Protein AF-A0A1G2BPP9-F1 (afdb_monomer)

Organism: NCBI:txid1798551

Mean predicted aligned error: 11.48 Å

pLDDT: mean 74.58, std 17.7, range [38.44, 92.56]

Structure (mmCIF, N/CA/C/O backbone):
data_AF-A0A1G2BPP9-F1
#
_entry.id   AF-A0A1G2BPP9-F1
#
loop_
_atom_site.group_PDB
_atom_site.id
_atom_site.type_symbol
_atom_site.label_atom_id
_atom_site.label_alt_id
_atom_site.label_comp_id
_atom_site.label_asym_id
_atom_site.label_entity_id
_atom_site.label_seq_id
_atom_site.pdbx_PDB_ins_code
_atom_site.Cartn_x
_atom_site.Cartn_y
_atom_site.Cartn_z
_atom_site.occupancy
_atom_site.B_iso_or_equiv
_atom_site.auth_seq_id
_atom_site.auth_comp_id
_atom_site.auth_asym_id
_atom_site.auth_atom_id
_atom_site.pdbx_PDB_model_num
ATOM 1 N N . MET A 1 1 ? -3.911 1.167 22.225 1.00 60.28 1 MET A N 1
ATOM 2 C CA . MET A 1 1 ? -3.295 1.209 20.877 1.00 60.28 1 MET A CA 1
ATOM 3 C C . MET A 1 1 ? -4.342 1.736 19.901 1.00 60.28 1 MET A C 1
ATOM 5 O O . MET A 1 1 ? -5.475 1.282 19.988 1.00 60.28 1 MET A O 1
ATOM 9 N N . PHE A 1 2 ? -4.037 2.733 19.063 1.00 77.00 2 PHE A N 1
ATOM 10 C CA . PHE A 1 2 ? -5.024 3.287 18.121 1.00 77.00 2 PHE A CA 1
ATOM 11 C C . PHE A 1 2 ? -4.968 2.572 16.776 1.00 77.00 2 PHE A C 1
ATOM 13 O O . PHE A 1 2 ? -3.881 2.229 16.314 1.00 77.00 2 PHE A O 1
ATOM 20 N N . ASP A 1 3 ? -6.132 2.392 16.159 1.00 86.19 3 ASP A N 1
ATOM 21 C CA . ASP A 1 3 ? -6.248 1.818 14.824 1.00 86.19 3 ASP A CA 1
ATOM 22 C C . ASP A 1 3 ? -5.835 2.840 13.754 1.00 86.19 3 ASP A C 1
ATOM 24 O O . ASP A 1 3 ? -6.190 4.025 13.817 1.00 86.19 3 ASP A O 1
ATOM 28 N N . ALA A 1 4 ? -5.063 2.363 12.782 1.00 89.38 4 ALA A N 1
ATOM 29 C CA . ALA A 1 4 ? -4.528 3.129 11.670 1.00 89.38 4 ALA A CA 1
ATOM 30 C C . ALA A 1 4 ? -4.819 2.436 10.336 1.00 89.38 4 ALA A C 1
ATOM 32 O O . ALA A 1 4 ? -4.866 1.208 10.254 1.00 89.38 4 ALA A O 1
ATOM 33 N N . TYR A 1 5 ? -4.949 3.238 9.284 1.00 89.00 5 TYR A N 1
ATOM 34 C CA . TYR A 1 5 ? -5.169 2.764 7.922 1.00 89.00 5 TYR A CA 1
ATOM 35 C C . TYR A 1 5 ? -4.129 3.385 6.995 1.00 89.00 5 TYR A C 1
ATOM 37 O O . TYR A 1 5 ? -3.993 4.610 6.962 1.00 89.00 5 TYR A O 1
ATOM 45 N N . LEU A 1 6 ? -3.387 2.549 6.267 1.00 90.88 6 LEU A N 1
ATOM 46 C CA . LEU A 1 6 ? -2.402 2.995 5.282 1.00 90.88 6 LEU A CA 1
ATOM 47 C C . LEU A 1 6 ? -3.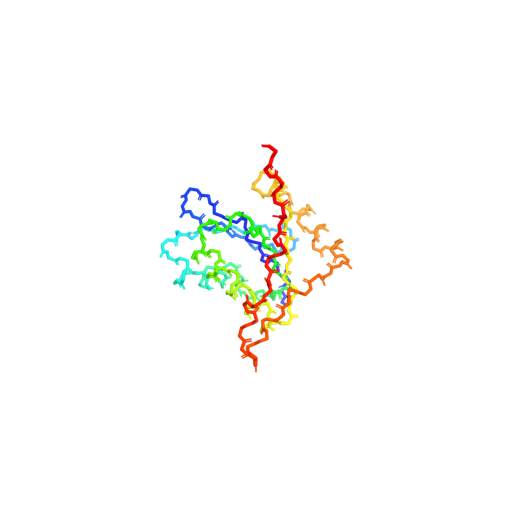100 3.236 3.948 1.00 90.88 6 LEU A C 1
ATOM 49 O O . LEU A 1 6 ? -3.919 2.432 3.515 1.00 90.88 6 LEU A O 1
ATOM 53 N N . ILE A 1 7 ? -2.756 4.334 3.292 1.00 89.81 7 ILE A N 1
ATOM 54 C CA . ILE A 1 7 ? -3.265 4.704 1.978 1.00 89.81 7 ILE A CA 1
ATOM 55 C C . ILE A 1 7 ? -2.068 5.021 1.088 1.00 89.81 7 ILE A C 1
ATOM 57 O O . ILE A 1 7 ? -1.239 5.858 1.435 1.00 89.81 7 ILE A O 1
ATOM 61 N N . VAL A 1 8 ? -1.986 4.369 -0.066 1.00 90.00 8 VAL A N 1
ATOM 62 C CA . VAL A 1 8 ? -1.000 4.651 -1.109 1.00 90.00 8 VAL A CA 1
ATOM 63 C C . VAL A 1 8 ? -1.723 5.326 -2.270 1.00 90.00 8 VAL A C 1
ATOM 65 O O . VAL A 1 8 ? -2.481 4.686 -3.002 1.00 90.00 8 VAL A O 1
ATOM 68 N N . PHE A 1 9 ? -1.503 6.635 -2.407 1.00 84.25 9 PHE A N 1
ATOM 69 C CA . PHE A 1 9 ? -2.147 7.502 -3.403 1.00 84.25 9 PHE A CA 1
ATOM 70 C C . PHE A 1 9 ? -1.515 7.381 -4.799 1.00 84.25 9 PHE A C 1
ATOM 72 O O . PHE A 1 9 ? -2.054 7.891 -5.778 1.00 84.25 9 PHE A O 1
ATOM 79 N N . GLY A 1 10 ? -0.370 6.704 -4.895 1.00 86.00 10 GLY A N 1
ATOM 80 C CA . GLY A 1 10 ? 0.361 6.512 -6.140 1.00 86.00 10 GLY A CA 1
ATOM 81 C C . GLY A 1 10 ? 1.463 7.539 -6.368 1.00 86.00 10 GLY A C 1
ATOM 82 O O . GLY A 1 10 ? 1.865 8.272 -5.465 1.00 86.00 10 GLY A O 1
ATOM 83 N N . MET A 1 11 ? 1.999 7.514 -7.578 1.00 87.81 11 MET A N 1
ATOM 84 C CA . MET A 1 11 ? 3.119 8.312 -8.038 1.00 87.81 11 MET A CA 1
ATOM 85 C C . MET A 1 11 ? 2.638 9.644 -8.601 1.00 87.81 11 MET A C 1
ATOM 87 O O . MET A 1 11 ? 1.695 9.693 -9.395 1.00 87.81 11 MET A O 1
ATOM 91 N N . ASP A 1 12 ? 3.336 10.707 -8.225 1.00 85.75 12 ASP A N 1
ATOM 92 C CA . ASP A 1 12 ? 3.168 12.044 -8.778 1.00 85.75 12 ASP A CA 1
ATOM 93 C C . ASP A 1 12 ? 4.485 12.814 -8.659 1.00 85.75 12 ASP A C 1
ATOM 95 O O . ASP A 1 12 ? 5.173 12.694 -7.643 1.00 85.75 12 ASP A O 1
ATOM 99 N N . GLU A 1 13 ? 4.866 13.537 -9.713 1.00 85.44 13 GLU A N 1
ATOM 100 C CA . GLU A 1 13 ? 6.137 14.284 -9.799 1.00 85.44 13 GLU A CA 1
ATOM 101 C C . GLU A 1 13 ? 7.383 13.464 -9.388 1.00 85.44 13 GLU A C 1
ATOM 103 O O . GLU A 1 13 ? 8.295 13.946 -8.720 1.00 85.44 13 GLU A O 1
ATOM 108 N N . GLY A 1 14 ? 7.422 12.178 -9.759 1.00 86.25 14 GLY A N 1
ATOM 109 C CA . GLY A 1 14 ? 8.541 11.286 -9.427 1.00 86.25 14 GLY A CA 1
ATOM 110 C C . GLY A 1 14 ? 8.600 10.853 -7.957 1.00 86.25 14 GLY A C 1
ATOM 111 O O . GLY A 1 14 ? 9.606 10.282 -7.533 1.00 86.25 14 GLY A O 1
ATOM 112 N N . LYS A 1 15 ? 7.531 11.071 -7.184 1.00 91.62 15 LYS A N 1
ATOM 113 C CA . LYS A 1 15 ? 7.419 10.659 -5.781 1.00 91.62 15 LYS A CA 1
ATOM 114 C C . LYS A 1 15 ? 6.207 9.770 -5.549 1.00 91.62 15 LYS A C 1
ATOM 116 O O . LYS A 1 15 ? 5.139 10.005 -6.101 1.00 91.62 15 LYS A O 1
ATOM 121 N N . LEU A 1 16 ? 6.370 8.751 -4.715 1.00 91.31 16 LEU A N 1
ATOM 122 C CA . LEU A 1 16 ? 5.298 7.905 -4.216 1.00 91.31 16 LEU A CA 1
ATOM 123 C C . LEU A 1 16 ? 4.649 8.579 -3.012 1.00 91.31 16 LEU A C 1
ATOM 125 O O . LEU A 1 16 ? 5.300 8.754 -1.985 1.00 91.31 16 LEU A O 1
ATOM 129 N N . HIS A 1 17 ? 3.367 8.907 -3.118 1.00 91.62 17 HIS A N 1
ATOM 130 C CA . HIS A 1 17 ? 2.605 9.555 -2.055 1.00 91.62 17 HIS A CA 1
ATOM 131 C C . HIS A 1 17 ? 1.888 8.521 -1.194 1.00 91.62 17 HIS A C 1
ATOM 133 O O . HIS A 1 17 ? 1.105 7.698 -1.684 1.00 91.62 17 HIS A O 1
ATOM 139 N N . LEU A 1 18 ? 2.127 8.591 0.110 1.00 91.56 18 LEU A N 1
ATOM 140 C CA . LEU A 1 18 ? 1.524 7.736 1.126 1.00 91.56 18 LEU A CA 1
ATOM 141 C C . LEU A 1 18 ? 0.801 8.601 2.154 1.00 91.56 18 LEU A C 1
ATOM 143 O O . LEU A 1 18 ? 1.105 9.776 2.357 1.00 91.56 18 LEU A O 1
ATOM 147 N N . GLY A 1 19 ? -0.127 7.992 2.875 1.00 91.12 19 GLY A N 1
ATOM 148 C CA . GLY A 1 19 ? -0.644 8.577 4.093 1.00 91.12 19 GLY A CA 1
ATOM 149 C C . GLY A 1 19 ? -1.169 7.544 5.063 1.00 91.12 19 GLY A C 1
ATOM 150 O O . GLY A 1 19 ? -1.551 6.440 4.686 1.00 91.12 19 GLY A O 1
ATOM 151 N N . ILE A 1 20 ? -1.201 7.928 6.331 1.00 90.88 20 ILE A N 1
ATOM 152 C CA . ILE A 1 20 ? -1.839 7.153 7.382 1.00 90.88 20 ILE A CA 1
ATOM 153 C C . ILE A 1 20 ? -2.990 7.947 7.977 1.00 90.88 20 ILE A C 1
ATOM 155 O O . ILE A 1 20 ? -2.836 9.081 8.438 1.00 90.88 20 ILE A O 1
ATOM 159 N N . LEU A 1 21 ? -4.151 7.304 7.981 1.00 87.06 21 LEU A N 1
ATOM 160 C CA . LEU A 1 21 ? -5.369 7.781 8.601 1.00 87.06 21 LEU A CA 1
ATOM 161 C C . LEU A 1 21 ? -5.477 7.198 10.012 1.00 87.06 21 LEU A C 1
ATOM 163 O O . LEU A 1 21 ? -5.559 5.982 10.181 1.00 87.06 21 LEU A O 1
ATOM 167 N N . LYS A 1 22 ? -5.504 8.064 11.026 1.00 87.19 22 LYS A N 1
ATOM 168 C CA . LYS A 1 22 ? -5.727 7.701 12.434 1.00 87.19 22 LYS A CA 1
ATOM 169 C C . LYS A 1 22 ? -6.918 8.477 12.954 1.00 87.19 22 LYS A C 1
ATOM 171 O O . LYS A 1 22 ? -6.842 9.701 13.057 1.00 87.19 22 LYS A O 1
ATOM 176 N N . ARG A 1 23 ? -7.996 7.782 13.329 1.00 79.25 23 ARG A N 1
ATOM 177 C CA . ARG A 1 23 ? -9.250 8.374 13.835 1.00 79.25 23 ARG A CA 1
ATOM 178 C C . ARG A 1 23 ? -9.846 9.418 12.885 1.00 79.25 23 ARG A C 1
ATOM 180 O O . ARG A 1 23 ? -10.736 9.090 12.119 1.00 79.25 23 ARG A O 1
ATOM 187 N N . ARG A 1 24 ? -9.369 10.666 12.948 1.00 78.38 24 ARG A N 1
ATOM 188 C CA . ARG A 1 24 ? -9.780 11.787 12.092 1.00 78.38 24 ARG A CA 1
ATOM 189 C C . ARG A 1 24 ? -8.616 12.634 11.559 1.00 78.38 24 ARG A C 1
ATOM 191 O O . ARG A 1 24 ? -8.827 13.742 11.086 1.00 78.38 24 ARG A O 1
ATOM 198 N N . SER A 1 25 ? -7.390 12.133 11.656 1.00 83.44 25 SER A N 1
ATOM 199 C CA . SER A 1 25 ? -6.188 12.811 11.176 1.00 83.44 25 SER A CA 1
ATOM 200 C C . SER A 1 25 ? -5.564 12.003 10.048 1.00 83.44 25 SER A C 1
ATOM 202 O O . SER A 1 25 ? -5.384 10.792 10.183 1.00 83.44 25 SER A O 1
ATOM 204 N N . LEU A 1 26 ? -5.246 12.676 8.944 1.00 86.44 26 LEU A N 1
ATOM 205 C CA . LEU A 1 26 ? -4.486 12.119 7.834 1.00 86.44 26 LEU A CA 1
ATOM 206 C C . LEU A 1 26 ? -3.090 12.740 7.855 1.00 86.44 26 LEU A C 1
ATOM 208 O O . LEU A 1 26 ? -2.942 13.937 7.622 1.00 86.44 26 LEU A O 1
ATOM 212 N N . ARG A 1 27 ? -2.073 11.922 8.121 1.00 89.56 27 ARG A N 1
ATOM 213 C CA . ARG A 1 27 ? -0.670 12.304 7.930 1.00 89.56 27 ARG A CA 1
ATOM 214 C C . ARG A 1 27 ? -0.202 11.795 6.581 1.00 89.56 27 ARG A C 1
ATOM 216 O O . ARG A 1 27 ? -0.559 10.680 6.212 1.00 89.56 27 ARG A O 1
ATOM 223 N N . ARG A 1 28 ? 0.572 12.599 5.859 1.00 89.81 28 ARG A N 1
ATOM 224 C CA . ARG A 1 28 ? 1.090 12.266 4.530 1.00 89.81 28 ARG A CA 1
ATOM 225 C C . ARG A 1 28 ? 2.606 12.260 4.541 1.00 89.81 28 ARG A C 1
ATOM 227 O O . ARG A 1 28 ? 3.205 12.999 5.315 1.00 89.81 28 ARG A O 1
ATOM 234 N N . ASP A 1 29 ? 3.171 11.444 3.670 1.00 91.94 29 ASP A N 1
ATOM 235 C CA . ASP A 1 29 ? 4.596 11.419 3.370 1.00 91.94 29 ASP A CA 1
ATOM 236 C C . ASP A 1 29 ? 4.796 11.109 1.881 1.00 91.94 29 ASP A C 1
ATOM 238 O O . ASP A 1 29 ? 3.879 10.615 1.212 1.00 91.94 29 ASP A O 1
ATOM 242 N N . ALA A 1 30 ? 5.980 11.410 1.361 1.00 92.00 30 ALA A N 1
ATOM 243 C CA . ALA A 1 30 ? 6.333 11.177 -0.029 1.00 92.00 30 ALA A CA 1
ATOM 244 C C . ALA A 1 30 ? 7.743 10.589 -0.147 1.00 92.00 30 ALA A C 1
ATOM 246 O O . ALA A 1 30 ? 8.687 11.081 0.463 1.00 92.00 30 ALA A O 1
ATOM 247 N N . ILE A 1 31 ? 7.894 9.556 -0.975 1.00 92.31 31 ILE A N 1
ATOM 248 C CA . ILE A 1 31 ? 9.172 8.871 -1.200 1.00 92.31 31 ILE A CA 1
ATOM 249 C C . ILE A 1 31 ? 9.615 9.086 -2.639 1.00 92.31 31 ILE A C 1
ATOM 251 O O . ILE A 1 31 ? 8.850 8.809 -3.557 1.00 92.31 31 ILE A O 1
ATOM 255 N N . ASP A 1 32 ? 10.860 9.492 -2.867 1.00 92.00 32 ASP A N 1
ATOM 256 C CA . ASP A 1 32 ? 11.408 9.550 -4.225 1.00 92.00 32 ASP A CA 1
ATOM 257 C C . ASP A 1 32 ? 11.364 8.181 -4.917 1.00 92.00 32 ASP A C 1
ATOM 259 O O . ASP A 1 32 ? 11.762 7.165 -4.342 1.00 92.00 32 ASP A O 1
ATOM 263 N N . GLN A 1 33 ? 10.951 8.153 -6.190 1.00 88.62 33 GLN A N 1
ATOM 264 C CA . GLN A 1 33 ? 10.774 6.919 -6.967 1.00 88.62 33 GLN A CA 1
ATOM 265 C C . GLN A 1 33 ? 12.007 6.012 -6.939 1.00 88.62 33 GLN A C 1
ATOM 267 O O . GLN A 1 33 ? 11.896 4.789 -6.858 1.00 88.62 33 GLN A O 1
ATOM 272 N N . ARG A 1 34 ? 13.192 6.626 -7.003 1.00 88.38 34 ARG A N 1
ATOM 273 C CA . ARG A 1 34 ? 14.483 5.929 -7.034 1.00 88.38 34 ARG A CA 1
ATOM 274 C C . ARG A 1 34 ? 14.799 5.201 -5.727 1.00 88.38 34 ARG A C 1
ATOM 276 O O . ARG A 1 34 ? 15.602 4.283 -5.746 1.00 88.38 34 ARG A O 1
ATOM 283 N N . ARG A 1 35 ? 14.164 5.598 -4.620 1.00 89.94 35 ARG A N 1
ATOM 284 C CA . ARG A 1 35 ? 14.402 5.073 -3.269 1.00 89.94 35 ARG A CA 1
ATOM 285 C C . ARG A 1 35 ? 13.215 4.295 -2.707 1.00 89.94 35 ARG A C 1
ATOM 287 O O . ARG A 1 35 ? 13.187 4.007 -1.516 1.00 89.94 35 ARG A O 1
ATOM 294 N N . ILE A 1 36 ? 12.227 3.936 -3.534 1.00 89.94 36 ILE A N 1
ATOM 295 C CA . ILE A 1 36 ? 11.043 3.194 -3.071 1.00 89.94 36 ILE A CA 1
ATOM 296 C C . ILE A 1 36 ? 11.450 1.889 -2.374 1.00 89.94 36 ILE A C 1
ATOM 298 O O . ILE A 1 36 ? 10.946 1.600 -1.294 1.00 89.94 36 ILE A O 1
ATOM 302 N N . SER A 1 37 ? 12.374 1.116 -2.947 1.00 88.50 37 SER A N 1
ATOM 303 C CA . SER A 1 37 ? 12.826 -0.155 -2.362 1.00 88.50 37 SER A CA 1
ATOM 304 C C . SER A 1 37 ? 13.497 0.004 -0.997 1.00 88.50 37 SER A C 1
ATOM 306 O O . SER A 1 37 ? 13.370 -0.878 -0.155 1.00 88.50 37 SER A O 1
ATOM 308 N N . GLU A 1 38 ? 14.192 1.119 -0.779 1.00 90.88 38 GLU A N 1
ATOM 309 C CA . GLU A 1 38 ? 14.970 1.397 0.435 1.00 90.88 38 GLU A CA 1
ATOM 310 C C . GLU A 1 38 ? 14.095 2.007 1.536 1.00 90.88 38 GLU A C 1
ATOM 312 O O . GLU A 1 38 ? 14.193 1.640 2.705 1.00 90.88 38 GLU A O 1
ATOM 317 N N . ASN A 1 39 ? 13.206 2.928 1.157 1.00 92.56 39 ASN A N 1
ATOM 318 C CA . ASN A 1 39 ? 12.542 3.818 2.104 1.00 92.56 39 ASN A CA 1
ATOM 319 C C . ASN A 1 39 ? 11.066 3.494 2.341 1.00 92.56 39 ASN A C 1
ATOM 321 O O . ASN A 1 39 ? 10.485 4.055 3.267 1.00 92.56 39 ASN A O 1
ATOM 325 N N . LEU A 1 40 ? 10.438 2.605 1.559 1.00 91.38 40 LEU A N 1
ATOM 326 C CA . LEU A 1 40 ? 9.001 2.330 1.686 1.00 91.38 40 LEU A CA 1
ATOM 327 C C . LEU A 1 40 ? 8.610 1.849 3.084 1.00 91.38 40 LEU A C 1
ATOM 329 O O . LEU A 1 40 ? 7.711 2.421 3.697 1.00 91.38 40 LEU A O 1
ATOM 333 N N . LEU A 1 41 ? 9.298 0.838 3.613 1.00 91.50 41 LEU A N 1
ATOM 334 C CA . LEU A 1 41 ? 8.997 0.323 4.951 1.00 91.50 41 LEU A CA 1
ATOM 335 C C . LEU A 1 41 ? 9.348 1.334 6.046 1.00 91.50 41 LEU A C 1
ATOM 337 O O . LEU A 1 41 ? 8.586 1.483 6.999 1.00 91.50 41 LEU A O 1
ATOM 341 N N . THR A 1 42 ? 10.447 2.073 5.885 1.00 92.38 42 THR A N 1
ATOM 342 C CA . THR A 1 42 ? 10.867 3.122 6.823 1.00 92.38 42 THR A CA 1
ATOM 343 C C . THR A 1 42 ? 9.827 4.239 6.916 1.00 92.38 42 THR A C 1
ATOM 345 O O . THR A 1 42 ? 9.421 4.602 8.018 1.00 92.38 42 THR A O 1
ATOM 348 N N . ALA A 1 43 ? 9.327 4.729 5.779 1.00 91.94 43 ALA A N 1
ATOM 349 C CA . ALA A 1 43 ? 8.293 5.761 5.724 1.00 91.94 43 ALA A CA 1
ATOM 350 C C . ALA A 1 43 ? 6.953 5.261 6.288 1.00 91.94 43 ALA A C 1
ATOM 352 O O . ALA A 1 43 ? 6.302 5.953 7.072 1.00 91.94 43 ALA A O 1
ATOM 353 N N . VAL A 1 44 ? 6.558 4.022 5.963 1.00 91.44 44 VAL A N 1
ATOM 354 C CA . VAL A 1 44 ? 5.359 3.397 6.547 1.00 91.44 44 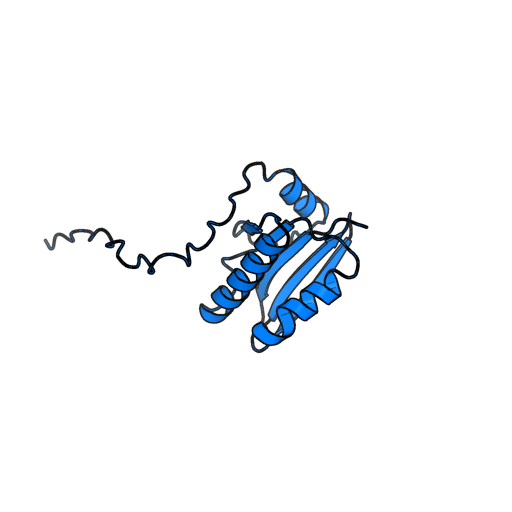VAL A CA 1
ATOM 355 C C . VAL A 1 44 ? 5.487 3.295 8.068 1.00 91.44 44 VAL A C 1
ATOM 357 O O . VAL A 1 44 ? 4.550 3.663 8.775 1.00 91.44 44 VAL A O 1
ATOM 360 N N . ASN A 1 45 ? 6.638 2.856 8.583 1.00 91.50 45 ASN A N 1
ATOM 361 C CA . ASN A 1 45 ? 6.875 2.736 10.020 1.00 91.50 45 ASN A CA 1
ATOM 362 C C . ASN A 1 45 ? 6.862 4.106 10.722 1.00 91.50 45 ASN A C 1
ATOM 364 O O . ASN A 1 45 ? 6.206 4.269 11.751 1.00 91.50 45 ASN A O 1
ATOM 368 N N . ALA A 1 46 ? 7.501 5.119 10.127 1.00 91.19 46 ALA A N 1
ATOM 369 C CA . ALA A 1 46 ? 7.504 6.489 10.640 1.00 91.19 46 ALA A CA 1
ATOM 370 C C . ALA A 1 46 ? 6.086 7.086 10.710 1.00 91.19 46 ALA A C 1
ATOM 372 O O . ALA A 1 46 ? 5.702 7.691 11.715 1.00 91.19 46 ALA A O 1
ATOM 373 N N . LEU A 1 47 ? 5.264 6.866 9.678 1.00 90.12 47 LEU A N 1
ATOM 374 C CA . LEU A 1 47 ? 3.858 7.274 9.681 1.00 90.12 47 LEU A CA 1
ATOM 375 C C . LEU A 1 47 ? 3.033 6.493 10.721 1.00 90.12 47 LEU A C 1
ATOM 377 O O . LEU A 1 47 ? 2.134 7.053 11.372 1.00 90.12 47 LEU A O 1
ATOM 381 N N . LEU A 1 48 ? 3.300 5.192 10.875 1.00 90.44 48 LEU A N 1
ATOM 382 C CA . LEU A 1 48 ? 2.511 4.293 11.718 1.00 90.44 48 LEU A CA 1
ATOM 383 C C . LEU A 1 48 ? 2.763 4.570 13.203 1.00 90.44 48 LEU A C 1
ATOM 385 O O . LEU A 1 48 ? 1.804 4.657 13.982 1.00 90.44 48 LEU A O 1
ATOM 389 N N . GLY A 1 49 ? 4.018 4.809 13.585 1.00 88.50 49 GLY A N 1
ATOM 390 C CA . GLY A 1 49 ? 4.428 4.951 14.978 1.00 88.50 49 GLY A CA 1
ATOM 391 C C . GLY A 1 49 ? 3.972 3.743 15.802 1.00 88.50 49 GLY A C 1
ATOM 392 O O . GLY A 1 49 ? 4.111 2.603 15.383 1.00 88.50 49 GLY A O 1
ATOM 393 N N . THR A 1 50 ? 3.340 3.985 16.949 1.00 87.31 50 THR A N 1
ATOM 394 C CA . THR A 1 50 ? 2.842 2.928 17.854 1.00 87.31 50 THR A CA 1
ATOM 395 C C . THR A 1 50 ? 1.419 2.443 17.536 1.00 87.31 50 THR A C 1
ATOM 397 O O . THR A 1 50 ? 0.775 1.786 18.355 1.00 87.31 50 THR A O 1
ATOM 400 N N . SER A 1 51 ? 0.861 2.816 16.380 1.00 89.69 51 SER A N 1
ATOM 401 C CA . SER A 1 51 ? -0.522 2.479 16.011 1.00 89.69 51 SER A CA 1
ATOM 402 C C . SER A 1 51 ? -0.627 1.078 15.408 1.00 89.69 51 SER A C 1
ATOM 404 O O . SER A 1 51 ? 0.301 0.601 14.763 1.00 89.69 51 SER A O 1
ATOM 406 N N . ARG A 1 52 ? -1.778 0.421 15.580 1.00 89.75 52 ARG A N 1
ATOM 407 C CA . ARG A 1 52 ? -2.051 -0.879 14.959 1.00 89.75 52 ARG A CA 1
ATOM 408 C C . ARG A 1 52 ? -2.613 -0.657 13.561 1.00 89.75 52 ARG A C 1
ATOM 410 O O . ARG A 1 52 ? -3.652 -0.017 13.413 1.00 89.75 52 ARG A O 1
ATOM 417 N N . LEU A 1 53 ? -1.950 -1.191 12.543 1.00 90.12 53 LEU A N 1
ATOM 418 C CA . LEU A 1 53 ? -2.450 -1.137 11.172 1.00 90.12 53 LEU A CA 1
ATOM 419 C C . LEU A 1 53 ? -3.630 -2.111 11.007 1.00 90.12 53 LEU A C 1
ATOM 421 O O . LEU A 1 53 ? -3.536 -3.263 11.424 1.00 90.12 53 LEU A O 1
ATOM 425 N N . ARG A 1 54 ? -4.746 -1.641 10.438 1.00 88.50 54 ARG A N 1
ATOM 426 C CA . ARG A 1 54 ? -5.982 -2.429 10.252 1.00 88.50 54 ARG A CA 1
ATOM 427 C C . ARG A 1 54 ? -6.318 -2.745 8.807 1.00 88.50 54 ARG A C 1
ATOM 429 O O . ARG A 1 54 ? -6.996 -3.731 8.566 1.00 88.50 54 ARG A O 1
ATOM 436 N N . ALA A 1 55 ? -5.886 -1.909 7.871 1.00 86.06 55 ALA A N 1
ATOM 437 C CA . ALA A 1 55 ? -6.042 -2.144 6.444 1.00 86.06 55 ALA A CA 1
ATOM 438 C C . ALA A 1 55 ? -5.039 -1.299 5.659 1.00 86.06 55 ALA A C 1
ATOM 440 O O . ALA A 1 55 ? -4.530 -0.283 6.150 1.00 86.06 55 ALA A O 1
ATOM 441 N N . ILE A 1 56 ? -4.814 -1.707 4.417 1.00 88.94 56 ILE A N 1
ATOM 442 C CA . ILE A 1 56 ? -4.033 -0.971 3.432 1.00 88.94 56 ILE A CA 1
ATOM 443 C C . ILE A 1 56 ? -4.945 -0.688 2.242 1.00 88.94 56 ILE A C 1
ATOM 445 O O . ILE A 1 56 ? -5.612 -1.590 1.753 1.00 88.94 56 ILE A O 1
ATOM 449 N N . ALA A 1 57 ? -4.967 0.544 1.754 1.00 86.50 57 ALA A N 1
ATOM 450 C CA . ALA A 1 57 ? -5.651 0.926 0.529 1.00 86.50 57 ALA A CA 1
ATOM 451 C C . ALA A 1 57 ? -4.632 1.425 -0.503 1.00 86.50 57 ALA A C 1
ATOM 453 O O . ALA A 1 57 ? -3.712 2.161 -0.153 1.00 86.50 57 ALA A O 1
ATOM 454 N N . VAL A 1 58 ? -4.775 1.038 -1.770 1.00 86.50 58 VAL A N 1
ATOM 455 C CA . VAL A 1 58 ? -3.818 1.369 -2.835 1.00 86.50 58 VAL A CA 1
ATOM 456 C C . VAL A 1 58 ? -4.524 1.752 -4.132 1.00 86.50 58 VAL A C 1
ATOM 458 O O . VAL A 1 58 ? -5.429 1.055 -4.586 1.00 86.50 58 VAL A O 1
ATOM 461 N N . GLN A 1 59 ? -4.083 2.847 -4.753 1.00 83.75 59 GLN A N 1
ATOM 462 C CA . GLN A 1 59 ? -4.417 3.191 -6.140 1.00 83.75 59 GLN A CA 1
ATOM 463 C C . GLN A 1 59 ? -3.429 2.498 -7.083 1.00 83.75 59 GLN A C 1
ATOM 465 O O . GLN A 1 59 ? -2.372 3.039 -7.410 1.00 83.75 59 GLN A O 1
ATOM 470 N N . SER A 1 60 ? -3.728 1.246 -7.442 1.00 75.06 60 SER A N 1
ATOM 471 C CA . SER A 1 60 ? -2.805 0.359 -8.168 1.00 75.06 60 SER A CA 1
ATOM 472 C C . SER A 1 60 ? -2.447 0.850 -9.573 1.00 75.06 60 SER A C 1
ATOM 474 O O . SER A 1 60 ? -1.372 0.550 -10.083 1.00 75.06 60 SER A O 1
ATOM 476 N N . ASP A 1 61 ? -3.327 1.631 -10.178 1.00 76.75 61 ASP A N 1
ATOM 477 C CA . ASP A 1 61 ? -3.192 2.236 -11.497 1.00 76.75 61 ASP A CA 1
ATOM 478 C C . ASP A 1 61 ? -2.233 3.432 -11.534 1.00 76.75 61 ASP A C 1
ATOM 480 O O . ASP A 1 61 ? -1.728 3.786 -12.597 1.00 76.75 61 ASP A O 1
ATOM 484 N N . ARG A 1 62 ? -1.941 4.037 -10.377 1.00 81.50 62 ARG A N 1
ATOM 485 C CA . ARG A 1 62 ? -1.063 5.208 -10.269 1.00 81.50 62 ARG A CA 1
ATOM 486 C C . ARG A 1 62 ? 0.336 4.877 -9.767 1.00 81.50 62 ARG A C 1
ATOM 488 O O . ARG A 1 62 ? 1.095 5.785 -9.470 1.00 81.50 62 ARG A O 1
ATOM 495 N N . LEU A 1 63 ? 0.732 3.611 -9.674 1.00 83.88 63 LEU A N 1
ATOM 496 C CA . LEU A 1 63 ? 2.023 3.213 -9.083 1.00 83.88 63 LEU A CA 1
ATOM 497 C C . LEU A 1 63 ? 3.248 3.439 -9.996 1.00 83.88 63 LEU A C 1
ATOM 499 O O . LEU A 1 63 ? 4.373 3.058 -9.654 1.00 83.88 63 LEU A O 1
ATOM 503 N N . GLY A 1 64 ? 3.051 4.105 -11.135 1.00 83.50 64 GLY A N 1
ATOM 504 C CA . GLY A 1 64 ? 4.101 4.469 -12.080 1.00 83.50 64 GLY A CA 1
ATOM 505 C C . GLY A 1 64 ? 4.505 3.307 -12.986 1.00 83.50 64 GLY A C 1
ATOM 506 O O . GLY A 1 64 ? 3.663 2.576 -13.500 1.00 83.50 64 GLY A O 1
ATOM 507 N N . GLY A 1 65 ? 5.810 3.156 -13.215 1.00 83.56 65 GLY A N 1
ATOM 508 C CA . GLY A 1 65 ? 6.352 2.127 -14.100 1.00 83.56 65 GLY A CA 1
ATOM 509 C C . GLY A 1 65 ? 6.144 0.697 -13.589 1.00 83.56 65 GLY A C 1
ATOM 510 O O . GLY A 1 65 ? 5.811 0.445 -12.430 1.00 83.56 65 GLY A O 1
ATOM 511 N N . PHE A 1 66 ? 6.399 -0.274 -14.464 1.00 82.88 66 PHE A N 1
ATOM 512 C CA . PHE A 1 66 ? 6.256 -1.700 -14.154 1.00 82.88 66 PHE A CA 1
ATOM 513 C C . PHE A 1 66 ? 7.077 -2.137 -12.928 1.00 82.88 66 PHE A C 1
ATOM 515 O O . PHE A 1 66 ? 6.573 -2.855 -12.063 1.00 82.88 66 PHE A O 1
ATOM 522 N N . ALA A 1 67 ? 8.327 -1.671 -12.832 1.00 85.25 67 ALA A N 1
ATOM 523 C CA . ALA A 1 67 ? 9.220 -1.996 -11.723 1.00 85.25 67 ALA A CA 1
ATOM 524 C C . ALA A 1 67 ? 8.708 -1.444 -10.381 1.00 85.25 67 ALA A C 1
ATOM 526 O O . ALA A 1 67 ? 8.587 -2.202 -9.420 1.00 85.25 67 ALA A O 1
ATOM 527 N N . SER A 1 68 ? 8.338 -0.157 -10.322 1.00 86.38 68 SER A N 1
ATOM 528 C CA . SER A 1 68 ? 7.807 0.462 -9.098 1.00 86.38 68 SER A CA 1
ATOM 529 C C . SER A 1 68 ? 6.493 -0.185 -8.672 1.00 86.38 68 SER A C 1
ATOM 531 O O . SER A 1 68 ? 6.335 -0.528 -7.505 1.00 86.38 68 SER A O 1
ATOM 533 N N . THR A 1 69 ? 5.598 -0.453 -9.624 1.00 87.88 69 THR A N 1
ATOM 534 C CA . THR A 1 69 ? 4.333 -1.155 -9.371 1.00 87.88 69 THR A CA 1
ATOM 535 C C . THR A 1 69 ? 4.565 -2.515 -8.715 1.00 87.88 69 THR A C 1
ATOM 537 O O . THR A 1 69 ? 3.937 -2.824 -7.703 1.00 87.88 69 THR A O 1
ATOM 540 N N . ARG A 1 70 ? 5.496 -3.319 -9.249 1.00 86.31 70 ARG A N 1
ATOM 541 C CA . ARG A 1 70 ? 5.841 -4.624 -8.670 1.00 86.31 70 ARG A CA 1
ATOM 542 C C . ARG A 1 70 ? 6.402 -4.501 -7.261 1.00 86.31 70 ARG A C 1
ATOM 544 O O . ARG A 1 70 ? 5.941 -5.231 -6.389 1.00 86.31 70 ARG A O 1
ATOM 551 N N . ILE A 1 71 ? 7.355 -3.597 -7.037 1.00 89.62 71 ILE A N 1
ATOM 552 C CA . ILE A 1 71 ? 7.961 -3.394 -5.714 1.00 89.62 71 ILE A CA 1
ATOM 553 C C . ILE A 1 71 ? 6.875 -3.009 -4.707 1.00 89.62 71 ILE A C 1
ATOM 555 O O . ILE A 1 71 ? 6.683 -3.713 -3.721 1.00 89.62 71 ILE A O 1
ATOM 559 N N . ILE A 1 72 ? 6.097 -1.964 -5.003 1.00 90.88 72 ILE A N 1
ATOM 560 C CA . ILE A 1 72 ? 5.074 -1.438 -4.094 1.00 90.88 72 ILE A CA 1
ATOM 561 C C . ILE A 1 72 ? 4.024 -2.506 -3.787 1.00 90.88 72 ILE A C 1
ATOM 563 O O . ILE A 1 72 ? 3.792 -2.811 -2.622 1.00 90.88 72 ILE A O 1
ATOM 567 N N . LEU A 1 73 ? 3.404 -3.112 -4.805 1.00 90.31 73 LEU A N 1
ATOM 568 C CA . LEU A 1 73 ? 2.341 -4.095 -4.578 1.00 90.31 73 LEU A CA 1
ATOM 569 C C . LEU A 1 73 ? 2.844 -5.337 -3.845 1.00 90.31 73 LEU A C 1
ATOM 571 O O . LEU A 1 73 ? 2.119 -5.870 -3.011 1.00 90.31 73 LEU A O 1
ATOM 575 N N . THR A 1 74 ? 4.070 -5.788 -4.120 1.00 89.25 74 THR A N 1
ATOM 576 C CA . THR A 1 74 ? 4.647 -6.937 -3.409 1.00 89.25 74 THR A CA 1
ATOM 577 C C . THR A 1 74 ? 4.880 -6.590 -1.944 1.00 89.25 74 THR A C 1
ATOM 579 O O . THR A 1 74 ? 4.451 -7.342 -1.077 1.00 89.25 74 THR A O 1
ATOM 582 N N . THR A 1 75 ? 5.460 -5.423 -1.645 1.00 91.88 75 THR A N 1
ATOM 583 C CA . THR A 1 75 ? 5.658 -4.970 -0.262 1.00 91.88 75 THR A CA 1
ATOM 584 C C . THR A 1 75 ? 4.333 -4.835 0.489 1.00 91.88 75 THR A C 1
ATOM 586 O O . THR A 1 75 ? 4.216 -5.332 1.609 1.00 91.88 75 THR A O 1
ATOM 589 N N . LEU A 1 76 ? 3.317 -4.211 -0.118 1.00 91.56 76 LEU A N 1
ATOM 590 C CA . LEU A 1 76 ? 2.005 -4.036 0.512 1.00 91.56 76 LEU A CA 1
ATOM 591 C C . LEU A 1 76 ? 1.281 -5.371 0.722 1.00 91.56 76 LEU A C 1
ATOM 593 O O . LEU A 1 76 ? 0.693 -5.569 1.781 1.00 91.56 76 LEU A O 1
ATOM 597 N N . ASN A 1 77 ? 1.348 -6.291 -0.245 1.00 88.81 77 ASN A N 1
ATOM 598 C CA . ASN A 1 77 ? 0.779 -7.634 -0.104 1.00 88.81 77 ASN A CA 1
ATOM 599 C C . ASN A 1 77 ? 1.461 -8.420 1.016 1.00 88.81 77 ASN A C 1
ATOM 601 O O . ASN A 1 77 ? 0.772 -9.014 1.839 1.00 88.81 77 ASN A O 1
ATOM 605 N N . THR A 1 78 ? 2.794 -8.404 1.077 1.00 88.94 78 THR A N 1
ATOM 606 C CA . THR A 1 78 ? 3.545 -9.082 2.141 1.00 88.94 78 THR A CA 1
ATOM 607 C C . THR A 1 78 ? 3.193 -8.511 3.512 1.00 88.94 78 THR A C 1
ATOM 609 O O . THR A 1 78 ? 2.959 -9.272 4.447 1.00 88.94 78 THR A O 1
ATOM 612 N N . LEU A 1 79 ? 3.090 -7.182 3.631 1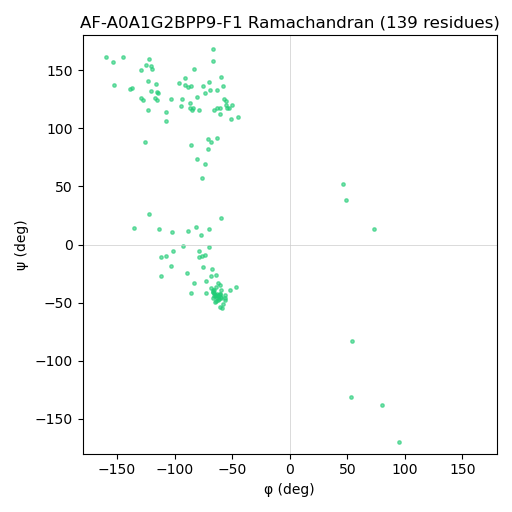.00 88.94 79 LEU A N 1
ATOM 613 C CA . LEU A 1 79 ? 2.693 -6.524 4.875 1.00 88.94 79 LEU A CA 1
ATOM 614 C C . LEU A 1 79 ? 1.254 -6.881 5.277 1.00 88.94 79 LEU A C 1
ATOM 616 O O . LEU A 1 79 ? 0.998 -7.179 6.441 1.00 88.94 79 LEU A O 1
ATOM 620 N N . ALA A 1 80 ? 0.327 -6.875 4.315 1.00 87.62 80 ALA A N 1
ATOM 621 C CA . ALA A 1 80 ? -1.067 -7.242 4.536 1.00 87.62 80 ALA A CA 1
ATOM 622 C C . ALA A 1 80 ? -1.207 -8.698 4.999 1.00 87.62 80 ALA A C 1
ATOM 624 O O . ALA A 1 80 ? -1.921 -8.974 5.959 1.00 87.62 80 ALA A O 1
ATOM 625 N N . TRP A 1 81 ? -0.479 -9.612 4.354 1.00 87.00 81 TRP A N 1
ATOM 626 C CA . TRP A 1 81 ? -0.447 -11.028 4.707 1.00 87.00 81 TRP A CA 1
ATOM 627 C C . TRP A 1 81 ? 0.141 -11.262 6.101 1.00 87.00 81 TRP A C 1
ATOM 629 O O . TRP A 1 81 ? -0.482 -11.935 6.915 1.00 87.00 81 TRP A O 1
ATOM 639 N N . TYR A 1 82 ? 1.297 -10.662 6.402 1.00 86.50 82 TYR A N 1
ATOM 640 C CA . TYR A 1 82 ? 1.971 -10.826 7.695 1.00 86.50 82 TYR A CA 1
ATOM 641 C C . TYR A 1 82 ? 1.117 -10.337 8.874 1.00 86.50 82 TYR A C 1
ATOM 643 O O . TYR A 1 82 ? 1.162 -10.910 9.959 1.00 86.50 82 TYR A O 1
ATOM 651 N N . LEU A 1 83 ? 0.333 -9.277 8.666 1.00 85.94 83 LEU A N 1
ATOM 652 C CA . LEU A 1 83 ? -0.526 -8.691 9.696 1.00 85.94 83 LEU A CA 1
ATOM 653 C C . LEU A 1 83 ? -1.959 -9.253 9.701 1.00 85.94 83 LEU A C 1
ATOM 655 O O . LEU A 1 83 ? -2.752 -8.825 10.538 1.00 85.94 83 LEU A O 1
ATOM 659 N N . ASP A 1 84 ? -2.286 -10.165 8.778 1.00 83.44 84 ASP A N 1
ATOM 660 C CA . ASP A 1 84 ? -3.644 -10.655 8.490 1.00 83.44 84 ASP A CA 1
ATOM 661 C C . ASP A 1 84 ? -4.673 -9.513 8.385 1.00 83.44 84 ASP A C 1
ATOM 663 O O . ASP A 1 84 ? -5.706 -9.476 9.056 1.00 83.44 84 ASP A O 1
ATOM 667 N N . ILE A 1 85 ? -4.354 -8.524 7.545 1.00 84.31 85 ILE A N 1
ATOM 668 C CA . ILE A 1 85 ? -5.208 -7.363 7.275 1.00 84.31 85 ILE A CA 1
ATOM 669 C C . ILE A 1 85 ? -5.576 -7.270 5.792 1.00 84.31 85 ILE A C 1
ATOM 671 O O . ILE A 1 85 ? -4.830 -7.720 4.921 1.00 84.31 85 ILE A O 1
ATOM 675 N N . PRO A 1 86 ? -6.713 -6.644 5.458 1.00 82.12 86 PRO A N 1
ATOM 676 C CA . PRO A 1 86 ? -7.112 -6.455 4.073 1.00 82.12 86 PRO A CA 1
ATOM 677 C C . PRO A 1 86 ? -6.233 -5.445 3.320 1.00 82.12 86 PRO A C 1
ATOM 679 O O . PRO A 1 86 ? -5.905 -4.368 3.829 1.00 82.12 86 PRO A O 1
ATOM 682 N N . LEU A 1 87 ? -5.941 -5.777 2.057 1.00 83.12 87 LEU A N 1
ATOM 683 C CA . LEU A 1 87 ? -5.452 -4.855 1.032 1.00 83.12 87 LEU A CA 1
ATOM 684 C C . LEU A 1 87 ? -6.604 -4.496 0.083 1.00 83.12 87 LEU A C 1
ATOM 686 O O . LEU A 1 87 ? -7.230 -5.375 -0.504 1.00 83.12 87 LEU A O 1
ATOM 690 N N . ILE A 1 88 ? -6.872 -3.205 -0.078 1.00 80.00 88 ILE A N 1
ATOM 691 C CA . ILE A 1 88 ? -8.029 -2.661 -0.787 1.00 80.00 88 ILE A CA 1
ATOM 692 C C . ILE A 1 88 ? -7.537 -1.902 -2.018 1.00 80.00 88 ILE A C 1
ATOM 694 O O . ILE A 1 88 ? -6.737 -0.975 -1.904 1.00 80.00 88 ILE A O 1
ATOM 698 N N . ALA A 1 89 ? -8.034 -2.260 -3.199 1.00 77.62 89 ALA A N 1
ATOM 699 C CA . ALA A 1 89 ? -7.815 -1.459 -4.399 1.00 77.62 89 ALA A CA 1
ATOM 700 C C . ALA A 1 89 ? -8.794 -0.278 -4.422 1.00 77.62 89 ALA A C 1
ATOM 702 O O . ALA A 1 89 ? -10.005 -0.468 -4.303 1.00 77.62 89 ALA A O 1
ATOM 703 N N . LEU A 1 90 ? -8.275 0.936 -4.580 1.00 74.25 90 LEU A N 1
ATOM 704 C CA . LEU A 1 90 ? -9.078 2.147 -4.722 1.00 74.25 90 LEU A CA 1
ATOM 705 C C . LEU A 1 90 ? -9.358 2.429 -6.210 1.00 74.25 90 LEU A C 1
ATOM 707 O O . LEU A 1 90 ? -8.444 2.298 -7.025 1.00 74.25 90 LEU A O 1
ATOM 711 N N . PRO A 1 91 ? -10.592 2.822 -6.583 1.00 62.97 91 PRO A N 1
ATOM 712 C CA . PRO A 1 91 ? -10.938 3.142 -7.967 1.00 62.97 91 PRO A CA 1
ATOM 713 C C . PRO A 1 91 ? -10.223 4.404 -8.481 1.00 62.97 91 PRO A C 1
ATOM 715 O O . PRO A 1 91 ? -9.829 5.279 -7.705 1.00 62.97 91 PRO A O 1
ATOM 718 N N . GLN A 1 92 ? -10.107 4.501 -9.811 1.00 62.50 92 GLN A N 1
ATOM 719 C CA . GLN A 1 92 ? -9.312 5.500 -10.550 1.00 62.50 92 GLN A CA 1
ATOM 720 C C . GLN A 1 92 ? -9.840 6.945 -10.510 1.00 62.50 92 GLN A C 1
ATOM 722 O O . GLN A 1 92 ? -9.438 7.781 -11.318 1.00 62.50 92 GLN A O 1
ATOM 727 N N . THR A 1 93 ? -10.781 7.292 -9.641 1.00 50.94 93 THR A N 1
ATOM 728 C CA . THR A 1 93 ? -11.374 8.627 -9.711 1.00 50.94 93 THR A CA 1
ATOM 729 C C . THR A 1 93 ? -10.345 9.683 -9.297 1.00 50.94 93 THR A C 1
ATOM 731 O O . THR A 1 93 ? -9.660 9.537 -8.279 1.00 50.94 93 THR A O 1
ATOM 734 N N . GLY A 1 94 ? -10.235 10.757 -10.098 1.00 42.94 94 GLY A N 1
ATOM 735 C CA . GLY A 1 94 ? -9.316 11.909 -9.964 1.00 42.94 94 GLY A CA 1
ATOM 736 C C . GLY A 1 94 ? -9.454 12.727 -8.667 1.00 42.94 94 GLY A C 1
ATOM 737 O O . GLY A 1 94 ? -9.085 13.895 -8.589 1.00 42.94 94 GLY A O 1
ATOM 738 N N . THR A 1 95 ? -9.996 12.099 -7.635 1.00 43.91 95 THR A N 1
ATOM 739 C CA . THR A 1 95 ? -10.437 12.610 -6.350 1.00 43.91 95 THR A CA 1
ATOM 740 C C . THR A 1 95 ? -9.582 12.116 -5.180 1.00 43.91 95 THR A C 1
ATOM 742 O O . THR A 1 95 ? -9.707 12.661 -4.096 1.00 43.91 95 THR A O 1
ATOM 745 N N . ALA A 1 96 ? -8.675 11.144 -5.318 1.00 47.50 96 ALA A N 1
ATOM 746 C CA . ALA A 1 96 ? -7.916 10.673 -4.144 1.00 47.50 96 ALA A CA 1
ATOM 747 C C . ALA A 1 96 ? -6.838 11.658 -3.648 1.00 47.50 96 ALA A C 1
ATOM 749 O O . ALA A 1 96 ? -6.610 11.756 -2.445 1.00 47.50 96 ALA A O 1
ATOM 750 N N . GLN A 1 97 ? -6.226 12.441 -4.543 1.00 45.72 97 GLN A N 1
ATOM 751 C CA . GLN A 1 97 ? -5.322 13.529 -4.142 1.00 45.72 97 GLN A CA 1
ATOM 752 C C . GLN A 1 97 ? -6.081 14.821 -3.775 1.00 45.72 97 GLN A C 1
ATOM 754 O O . GLN A 1 97 ? -5.641 15.535 -2.874 1.00 45.72 97 GLN A O 1
ATOM 759 N N . ARG A 1 98 ? -7.226 15.108 -4.428 1.00 43.06 98 ARG A N 1
ATOM 760 C CA . ARG A 1 98 ? -7.973 16.384 -4.300 1.00 43.06 98 ARG A CA 1
ATOM 761 C C . ARG A 1 98 ? -9.243 16.345 -3.429 1.00 43.06 98 ARG A C 1
ATOM 763 O O . ARG A 1 98 ? -9.679 17.393 -2.976 1.00 43.06 98 ARG A O 1
ATOM 770 N N . ALA A 1 99 ? -9.819 15.178 -3.146 1.00 45.06 99 ALA A N 1
ATOM 771 C CA . ALA A 1 99 ? -11.073 14.997 -2.392 1.00 45.06 99 ALA A CA 1
ATOM 772 C C . ALA A 1 99 ? -10.909 14.108 -1.142 1.00 45.06 99 ALA A C 1
ATOM 774 O O . ALA A 1 99 ? -11.850 13.460 -0.680 1.00 45.06 99 ALA A O 1
ATOM 775 N N . SER A 1 100 ? -9.706 14.061 -0.572 1.00 54.31 100 SER A N 1
ATOM 776 C CA . SER A 1 100 ? -9.379 13.275 0.619 1.00 54.31 100 SER A CA 1
ATOM 777 C C . SER A 1 100 ? -9.904 13.928 1.903 1.00 54.31 100 SER A C 1
ATOM 779 O O . SER A 1 100 ? -9.132 14.231 2.818 1.00 54.31 100 SER A O 1
ATOM 781 N N . SER A 1 101 ? -11.206 14.183 1.997 1.00 58.94 101 SER A N 1
ATOM 782 C CA . SER A 1 101 ? -11.770 14.397 3.319 1.00 58.94 101 SER A CA 1
ATOM 783 C C . SER A 1 101 ? -11.595 13.091 4.100 1.00 58.94 101 SER A C 1
ATOM 785 O O . SER A 1 101 ? -11.851 11.985 3.615 1.00 58.94 101 SER A O 1
ATOM 787 N N . VAL A 1 102 ? -11.108 13.220 5.328 1.00 61.75 102 VAL A N 1
ATOM 788 C CA . VAL A 1 102 ? -10.973 12.126 6.299 1.00 61.75 102 VAL A CA 1
ATOM 789 C C . VAL A 1 102 ? -12.258 11.290 6.373 1.00 61.75 102 VAL A C 1
ATOM 791 O O . VAL A 1 102 ? -12.195 10.069 6.481 1.00 61.75 102 VAL A O 1
ATOM 794 N N . SER A 1 103 ? -13.422 11.934 6.257 1.00 58.59 103 SER A N 1
ATOM 795 C CA . SER A 1 103 ? -14.733 11.286 6.268 1.00 58.59 103 SER A CA 1
ATOM 796 C C . SER A 1 103 ? -14.977 10.374 5.062 1.00 58.59 103 SER A C 1
ATOM 798 O O . SER A 1 103 ? -15.526 9.291 5.248 1.00 58.59 103 SER A O 1
ATOM 800 N N . THR A 1 104 ? -14.546 10.748 3.855 1.00 67.88 104 THR A N 1
ATOM 801 C CA . THR A 1 104 ? -14.654 9.890 2.660 1.00 67.88 104 THR A CA 1
ATOM 802 C C . THR A 1 104 ? -13.765 8.656 2.784 1.00 67.88 104 THR A C 1
ATOM 804 O O . THR A 1 104 ? -14.199 7.550 2.476 1.00 67.88 104 THR A O 1
ATOM 807 N N . LEU A 1 105 ? -12.547 8.821 3.306 1.00 67.12 105 LEU A N 1
ATOM 808 C CA . LEU A 1 105 ? -11.627 7.704 3.526 1.00 67.12 105 LEU A CA 1
ATOM 809 C C . LEU A 1 105 ? -12.158 6.736 4.591 1.00 67.12 105 LEU A C 1
ATOM 811 O O . LEU A 1 105 ? -12.171 5.532 4.362 1.00 67.12 105 LEU A O 1
ATOM 815 N N . LEU A 1 106 ? -12.672 7.247 5.715 1.00 65.50 106 LEU A N 1
ATOM 816 C CA . LEU A 1 106 ? -13.316 6.411 6.735 1.00 65.50 106 LEU A CA 1
ATOM 817 C C . LEU A 1 106 ? -14.531 5.664 6.178 1.00 65.50 106 LEU A C 1
ATOM 819 O O . LEU A 1 106 ? -14.668 4.474 6.440 1.00 65.50 106 LEU A O 1
ATOM 823 N N . LYS A 1 107 ? -15.373 6.333 5.373 1.00 67.75 107 LYS A N 1
ATOM 824 C CA . LYS A 1 107 ? -16.513 5.690 4.704 1.00 67.75 107 LYS A CA 1
ATOM 825 C C . LYS A 1 107 ? -16.068 4.557 3.782 1.00 67.75 107 LYS A C 1
ATOM 827 O O . LYS A 1 107 ? -16.723 3.524 3.757 1.00 67.75 107 LYS A O 1
ATOM 832 N N . LEU A 1 108 ? -14.963 4.708 3.050 1.00 66.69 108 LEU A N 1
ATOM 833 C CA . LEU A 1 108 ? -14.414 3.642 2.201 1.00 66.69 108 LEU A CA 1
ATOM 834 C C . LEU A 1 108 ? -13.962 2.427 3.025 1.00 66.69 108 LEU A C 1
ATOM 836 O O . LEU A 1 108 ? -14.283 1.294 2.670 1.00 66.69 108 LEU A O 1
ATOM 840 N N . PHE A 1 109 ? -13.285 2.653 4.154 1.00 65.25 109 PHE A N 1
ATOM 841 C CA . PHE A 1 109 ? -12.891 1.572 5.064 1.00 65.25 109 PHE A CA 1
ATOM 842 C C . PHE A 1 109 ? -14.081 0.914 5.778 1.00 65.25 109 PHE A C 1
ATOM 844 O O . PHE A 1 109 ? -13.994 -0.259 6.119 1.00 65.25 109 PHE A O 1
ATOM 851 N N . SER A 1 110 ? -15.193 1.629 5.986 1.00 62.16 110 SER A N 1
ATOM 852 C CA . SER A 1 110 ? -16.399 1.069 6.612 1.00 62.16 110 SER A CA 1
ATOM 853 C C . SER A 1 110 ? -17.392 0.434 5.627 1.00 62.16 110 SER A C 1
ATOM 855 O O . SER A 1 110 ? -18.195 -0.390 6.042 1.00 62.16 110 SER A O 1
ATOM 857 N N . SER A 1 111 ? -17.388 0.838 4.348 1.00 55.00 111 SER A N 1
ATOM 858 C CA . SER A 1 111 ? -18.363 0.405 3.321 1.00 55.00 111 SER A CA 1
ATOM 859 C C . SER A 1 111 ? -17.849 -0.669 2.362 1.00 55.00 111 SER A C 1
ATOM 861 O O . SER A 1 111 ? -18.625 -1.181 1.557 1.00 55.00 111 SER A O 1
ATOM 863 N N . SER A 1 112 ? -16.569 -1.039 2.436 1.00 51.44 112 SER A N 1
ATOM 864 C CA . SER A 1 112 ? -15.993 -2.137 1.652 1.00 51.44 112 SER A CA 1
ATOM 865 C C . SER A 1 112 ? -16.460 -3.497 2.194 1.00 51.44 112 SER A C 1
ATOM 867 O O . SER A 1 112 ? -15.697 -4.265 2.764 1.00 51.44 112 SER A O 1
ATOM 869 N N . GLY A 1 113 ? -17.751 -3.788 2.000 1.00 38.44 113 GLY A N 1
ATOM 870 C CA . GLY A 1 113 ? -18.418 -5.053 2.325 1.00 38.44 113 GLY A CA 1
ATOM 871 C C . GLY A 1 113 ? -18.020 -6.235 1.435 1.00 38.44 113 GLY A C 1
ATOM 872 O O . GLY A 1 113 ? -18.437 -7.354 1.700 1.00 38.44 113 GLY A O 1
ATOM 873 N N . GLU A 1 114 ? -17.166 -6.032 0.431 1.00 38.59 114 GLU A N 1
ATOM 874 C CA . GLU A 1 114 ? -16.509 -7.126 -0.285 1.00 38.59 114 GLU A CA 1
ATOM 875 C C . GLU A 1 114 ? -14.997 -6.926 -0.265 1.00 38.59 114 GLU A C 1
ATOM 877 O O . GLU A 1 114 ? -14.378 -6.331 -1.152 1.00 38.59 114 GLU A O 1
ATOM 882 N N . PHE A 1 115 ? -14.393 -7.458 0.794 1.00 48.44 115 PHE A N 1
ATOM 883 C CA . PHE A 1 115 ? -12.962 -7.677 0.884 1.00 48.44 115 PHE A CA 1
ATOM 884 C C . PHE A 1 115 ? -12.549 -8.685 -0.186 1.00 48.44 115 PHE A C 1
ATOM 886 O O . PHE A 1 115 ? -12.537 -9.896 0.040 1.00 48.44 115 PHE A O 1
ATOM 893 N N . LYS A 1 116 ? -12.163 -8.202 -1.367 1.00 43.62 116 LYS A N 1
ATOM 894 C CA . LYS A 1 116 ? -11.376 -9.022 -2.287 1.00 43.62 116 LYS A CA 1
ATOM 895 C C . LYS A 1 116 ? -10.005 -9.202 -1.650 1.00 43.62 116 LYS A C 1
ATOM 897 O O . LYS A 1 116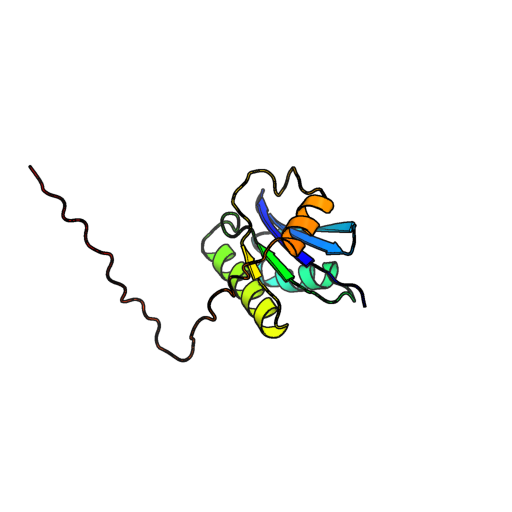 ? -9.110 -8.396 -1.885 1.00 43.62 116 LYS A O 1
ATOM 902 N N . ARG A 1 117 ? -9.855 -10.240 -0.812 1.00 42.09 117 ARG A N 1
ATOM 903 C CA . ARG A 1 117 ? -8.543 -10.791 -0.447 1.00 42.09 117 ARG A CA 1
ATOM 904 C C . ARG A 1 117 ? -7.768 -10.896 -1.756 1.00 42.09 117 ARG A C 1
ATOM 906 O O . ARG A 1 117 ? -8.151 -11.670 -2.635 1.00 42.09 117 ARG A O 1
ATOM 913 N N . PHE A 1 118 ? -6.754 -10.049 -1.928 1.00 47.31 118 PHE A N 1
ATOM 914 C CA . PHE A 1 118 ? -5.881 -10.170 -3.081 1.00 47.31 118 PHE A CA 1
ATOM 915 C C . PHE A 1 118 ? -5.307 -11.582 -3.044 1.00 47.31 118 PHE A C 1
ATOM 917 O O . PHE A 1 118 ? -4.823 -12.040 -2.009 1.00 47.31 118 PHE A O 1
ATOM 924 N N . ILE A 1 119 ? -5.495 -12.291 -4.156 1.00 45.19 119 ILE A N 1
ATOM 925 C CA . ILE A 1 119 ? -5.139 -13.697 -4.320 1.00 45.19 119 ILE A CA 1
ATOM 926 C C . ILE A 1 119 ? -3.691 -13.864 -3.866 1.00 45.19 119 ILE A C 1
ATOM 928 O O . ILE A 1 119 ? -2.793 -13.224 -4.418 1.00 45.19 119 ILE A O 1
ATOM 932 N N . ILE A 1 120 ? -3.484 -14.706 -2.852 1.00 47.59 120 ILE A N 1
ATOM 933 C CA . ILE A 1 120 ? -2.152 -15.106 -2.407 1.00 47.59 120 ILE A CA 1
ATOM 934 C C . ILE A 1 120 ? -1.436 -15.669 -3.642 1.00 47.59 120 ILE A C 1
ATOM 936 O O . ILE A 1 120 ? -1.969 -16.585 -4.278 1.00 47.59 120 ILE A O 1
ATOM 940 N N . PRO A 1 121 ? -0.264 -15.143 -4.031 1.00 44.62 121 PRO A N 1
ATOM 941 C CA . PRO A 1 121 ? 0.514 -15.784 -5.072 1.00 44.62 121 PRO A CA 1
ATOM 942 C C . PRO A 1 121 ? 0.861 -17.198 -4.591 1.00 44.62 121 PRO A C 1
ATOM 944 O O . PRO A 1 121 ? 1.517 -17.374 -3.565 1.00 44.62 121 PRO A O 1
ATOM 947 N N . HIS A 1 122 ? 0.384 -18.215 -5.308 1.00 46.91 122 HIS A N 1
ATOM 948 C CA . HIS A 1 122 ? 0.716 -19.612 -5.043 1.00 46.91 122 HIS A CA 1
ATOM 949 C C . HIS A 1 122 ? 2.181 -19.863 -5.435 1.00 46.91 122 HIS A C 1
ATOM 951 O O . HIS A 1 122 ? 2.461 -20.331 -6.534 1.00 46.91 122 HIS A O 1
ATOM 957 N N . TYR A 1 123 ? 3.126 -19.532 -4.551 1.00 51.41 123 TYR A N 1
ATOM 958 C CA . TYR A 1 123 ? 4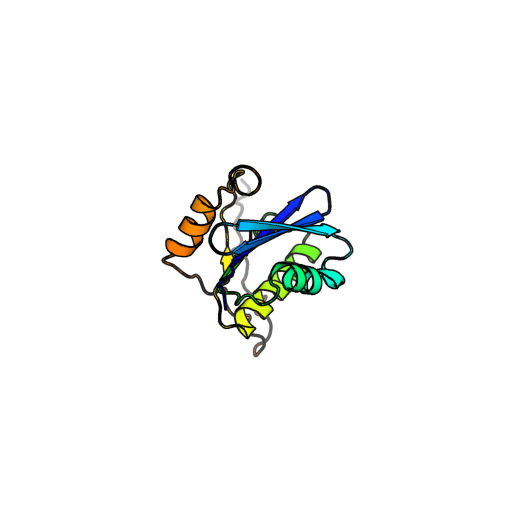.560 -19.771 -4.774 1.00 51.41 123 TYR A CA 1
ATOM 959 C C . TYR A 1 123 ? 4.964 -21.247 -4.638 1.00 51.41 123 TYR A C 1
ATOM 961 O O . TYR A 1 123 ? 6.087 -21.606 -4.972 1.00 51.41 123 TYR A O 1
ATOM 969 N N . SER A 1 124 ? 4.061 -22.109 -4.164 1.00 49.19 124 SER A N 1
ATOM 970 C CA . SER A 1 124 ? 4.277 -23.557 -4.077 1.00 49.19 124 SER A CA 1
ATOM 971 C C . SER A 1 124 ? 4.108 -24.291 -5.415 1.00 49.19 124 SER A C 1
ATOM 973 O O . SER A 1 124 ? 4.363 -25.490 -5.477 1.00 49.19 124 SER A O 1
ATOM 975 N N . GLY A 1 125 ? 3.690 -23.600 -6.482 1.00 55.34 125 GLY A N 1
ATOM 976 C CA . GLY A 1 125 ? 3.560 -24.162 -7.827 1.00 55.34 125 GLY A CA 1
ATOM 977 C C . GLY A 1 125 ? 4.348 -23.364 -8.873 1.00 55.34 125 GLY A C 1
ATOM 978 O O . GLY A 1 125 ? 4.582 -22.168 -8.686 1.00 55.34 125 GLY A O 1
ATOM 979 N N . PRO A 1 126 ? 4.759 -23.988 -9.993 1.00 53.75 126 PRO A N 1
ATOM 980 C CA . PRO A 1 126 ? 5.383 -23.269 -11.098 1.00 53.75 126 PRO A CA 1
ATOM 981 C C . PRO A 1 126 ? 4.427 -22.200 -11.646 1.00 53.75 126 PRO A C 1
ATOM 983 O O . PRO A 1 126 ? 3.211 -22.398 -11.701 1.00 53.75 126 PRO A O 1
ATOM 986 N N . ALA A 1 127 ? 4.975 -21.055 -12.064 1.00 53.03 127 ALA A N 1
ATOM 987 C CA . ALA A 1 127 ? 4.182 -19.961 -12.616 1.00 53.03 127 ALA A CA 1
ATOM 988 C C . ALA A 1 127 ? 3.332 -20.458 -13.800 1.00 53.03 127 ALA A C 1
ATOM 990 O O . ALA A 1 127 ? 3.860 -20.922 -14.810 1.00 53.03 127 ALA A O 1
ATOM 991 N N . ASN A 1 128 ? 2.006 -20.338 -13.700 1.00 54.41 128 ASN A N 1
ATOM 992 C CA . ASN A 1 128 ? 1.095 -20.709 -14.782 1.00 54.41 128 ASN A CA 1
ATOM 993 C C . ASN A 1 128 ? 1.036 -19.573 -15.824 1.00 54.41 128 ASN A C 1
ATOM 995 O O . ASN A 1 128 ? 0.080 -18.801 -15.890 1.00 54.41 128 ASN A O 1
ATOM 999 N N . ILE A 1 129 ? 2.107 -19.437 -16.613 1.00 54.00 129 ILE A N 1
ATOM 1000 C CA . ILE A 1 129 ? 2.244 -18.447 -17.703 1.00 54.00 129 ILE A CA 1
ATOM 1001 C C . ILE A 1 129 ? 1.421 -18.881 -18.940 1.00 54.00 129 ILE A C 1
ATOM 1003 O O . ILE A 1 129 ? 1.201 -18.114 -19.873 1.00 54.00 129 ILE A O 1
ATOM 1007 N N . THR A 1 130 ? 0.897 -20.109 -18.940 1.00 51.91 130 THR A N 1
ATOM 1008 C CA . THR A 1 130 ? 0.266 -20.784 -20.084 1.00 51.91 130 THR A CA 1
ATOM 1009 C C . THR A 1 130 ? -1.195 -20.419 -20.355 1.00 51.91 130 THR A C 1
ATOM 1011 O O . THR A 1 130 ? -1.857 -21.106 -21.134 1.00 51.91 130 THR A O 1
ATOM 1014 N N . ARG A 1 131 ? -1.743 -19.332 -19.790 1.00 47.66 131 ARG A N 1
ATOM 1015 C CA . ARG A 1 131 ? -3.100 -18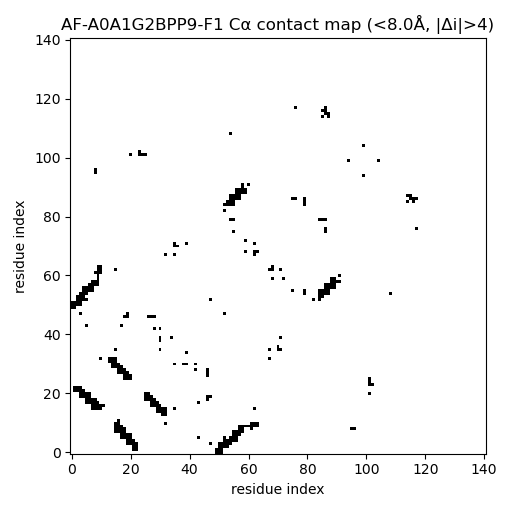.903 -20.169 1.00 47.66 131 ARG A CA 1
ATOM 1016 C C . ARG A 1 131 ? -3.068 -18.342 -21.594 1.00 47.66 131 ARG A C 1
ATOM 1018 O O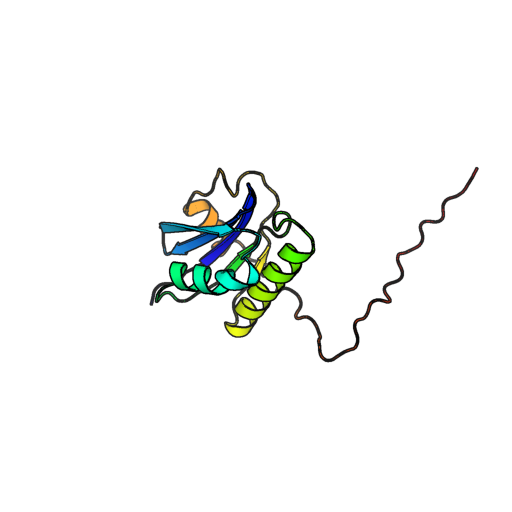 . ARG A 1 131 ? -2.811 -17.160 -21.805 1.00 47.66 131 ARG A O 1
ATOM 1025 N N . SER A 1 132 ? -3.300 -19.213 -22.578 1.00 52.78 132 SER A N 1
ATOM 1026 C CA . SER A 1 132 ? -3.320 -18.857 -23.997 1.00 52.78 132 SER A CA 1
ATOM 1027 C C . SER A 1 132 ? -4.276 -17.675 -24.196 1.00 52.78 132 SER A C 1
ATOM 1029 O O . SER A 1 132 ? -5.476 -17.779 -23.909 1.00 52.78 132 SER A O 1
ATOM 1031 N N . LYS A 1 133 ? -3.756 -16.532 -24.663 1.00 51.19 133 LYS A N 1
ATOM 1032 C CA . LYS A 1 133 ? -4.595 -15.439 -25.167 1.00 51.19 133 LYS A CA 1
ATOM 1033 C C . LYS A 1 133 ? -5.498 -16.046 -26.240 1.00 51.19 133 LYS A C 1
ATOM 1035 O O . LYS A 1 133 ? -4.984 -16.520 -27.251 1.00 51.19 133 LYS A O 1
ATOM 1040 N N . LYS A 1 134 ? -6.824 -16.033 -26.039 1.00 55.66 134 LYS A N 1
ATOM 1041 C CA . LYS A 1 134 ? -7.789 -16.388 -27.092 1.00 55.66 134 LYS A CA 1
ATOM 1042 C C . LYS A 1 134 ? -7.434 -15.564 -28.335 1.00 55.66 134 LYS A C 1
ATOM 1044 O O . LYS A 1 134 ? -7.607 -14.346 -28.329 1.00 55.66 134 LYS A O 1
ATOM 1049 N N . ARG A 1 135 ? -6.882 -16.210 -29.368 1.00 51.53 135 ARG A N 1
ATOM 1050 C CA . ARG A 1 135 ? -6.592 -15.570 -30.656 1.00 51.53 135 ARG A CA 1
ATOM 1051 C C . ARG A 1 135 ? -7.922 -15.067 -31.219 1.00 51.53 135 ARG A C 1
ATOM 1053 O O . ARG A 1 135 ? -8.779 -15.879 -31.561 1.00 51.53 135 ARG A O 1
ATOM 1060 N N . LYS A 1 136 ? -8.114 -13.747 -31.303 1.00 53.91 136 LYS A N 1
ATOM 1061 C CA . LYS A 1 136 ? -9.159 -13.187 -32.169 1.00 53.91 136 LYS A CA 1
ATOM 1062 C C . LYS A 1 136 ? -8.783 -13.581 -33.598 1.00 53.91 136 LYS A C 1
ATOM 1064 O O . LYS A 1 136 ? -7.697 -13.232 -34.055 1.00 53.91 136 LYS A O 1
ATOM 1069 N N . ARG A 1 137 ? -9.632 -14.370 -34.261 1.00 52.56 137 ARG A N 1
ATOM 1070 C CA . ARG A 1 137 ? -9.504 -14.624 -35.699 1.00 52.56 137 ARG A CA 1
ATOM 1071 C C . ARG A 1 137 ? -9.769 -13.293 -36.398 1.00 52.56 137 ARG A C 1
ATOM 1073 O O . ARG A 1 137 ? -10.858 -12.750 -36.255 1.00 52.56 137 ARG A O 1
ATOM 1080 N N . PHE A 1 138 ? -8.764 -12.756 -37.077 1.00 50.94 138 PHE A N 1
ATOM 1081 C CA . PHE A 1 138 ? -8.968 -11.669 -38.022 1.00 50.94 138 PHE A CA 1
ATOM 1082 C C . PHE A 1 138 ? -9.317 -12.310 -39.361 1.00 50.94 138 PHE A C 1
ATOM 1084 O O . PHE A 1 138 ? -8.528 -13.088 -39.895 1.00 50.94 138 PHE A O 1
ATOM 1091 N N . THR A 1 139 ? -10.518 -12.040 -39.859 1.00 46.25 139 THR A N 1
ATOM 1092 C CA . THR A 1 139 ? -10.891 -12.316 -41.245 1.00 46.25 139 THR A CA 1
ATOM 1093 C C . THR A 1 139 ? -10.298 -11.193 -42.085 1.00 46.25 139 THR A C 1
ATOM 1095 O O . THR A 1 139 ? -10.639 -10.031 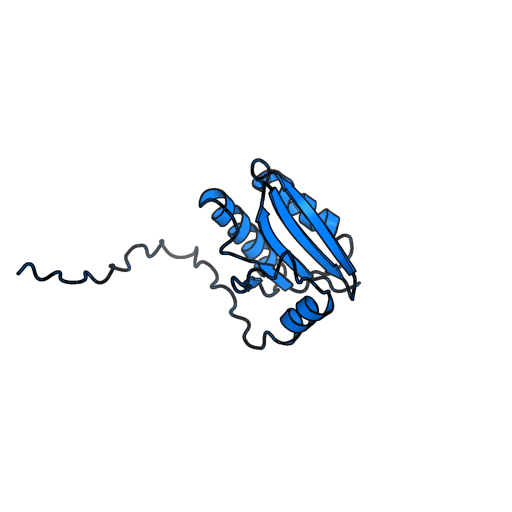-41.875 1.00 46.25 139 THR A O 1
ATOM 1098 N N . ILE A 1 140 ? -9.367 -11.527 -42.975 1.00 51.88 140 ILE A N 1
ATOM 1099 C CA . IL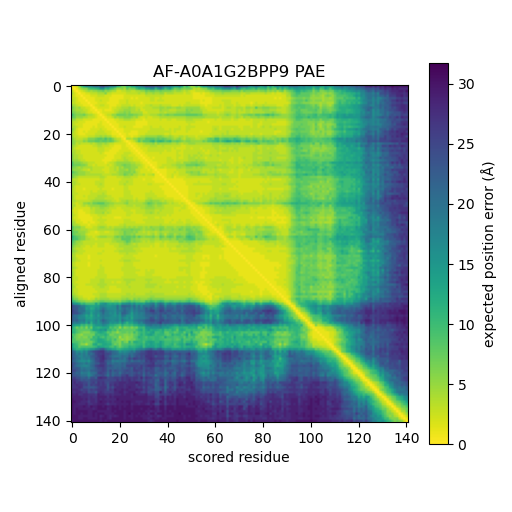E A 1 140 ? -8.917 -10.613 -44.026 1.00 51.88 140 ILE A CA 1
ATOM 1100 C C . ILE A 1 140 ? -9.926 -10.796 -45.162 1.00 51.88 140 ILE A C 1
ATOM 1102 O O . ILE A 1 140 ? -10.090 -11.921 -45.637 1.00 51.88 140 ILE A O 1
ATOM 1106 N N . GLY A 1 141 ? -10.670 -9.734 -45.469 1.00 51.09 141 GLY A N 1
ATOM 1107 C CA . GLY A 1 141 ? -11.542 -9.645 -46.641 1.00 51.09 141 GLY A CA 1
ATOM 1108 C C . GLY A 1 141 ? -10.784 -9.128 -47.850 1.00 51.09 141 GLY A C 1
ATOM 1109 O O . GLY A 1 141 ? -9.742 -8.466 -47.634 1.00 51.09 141 GLY A O 1
#

Nearest PDB structures (foldseek):
  6jdc-assembly1_A-2  TM=4.097E-01  e=6.448E-02  Haemophilus influenzae 86-028NP
  5c10-assembly1_A  TM=4.836E-01  e=3.546E-01  Lederbergvirus Sf6
  8f2e-assembly1_A  TM=3.060E-01  e=4.960E-02  Severe acute respiratory syndrome coronavirus 2
  8yb5-assembly1_B  TM=2.791E-01  e=2.241E-01  Severe acute respiratory syndrome coronavirus 2
  1i2m-assembly3_C  TM=3.181E-01  e=7.236E+00  Homo sapiens

Secondary structure (DSSP, 8-state):
--EEEEEEEEEETTEEEEEEEETTEEEEEEEEGGGHHHHHHHHHHHHHTTPEEEEEEE-GGGS-SHHHHHHHHHHHHHHHHHTT--EEEPP--TTTTT---HHHHHHHHHH--S---PPPP-TTS----------------

Radius of gyration: 17.41 Å; Cα contacts (8 Å, |Δi|>4): 187; chains: 1; bounding box: 33×40×68 Å

Foldseek 3Di:
DWEKEKEFPADDPQWTKIWIQTPQDIDIDIHHNVCCLPCVVVVVCVRQPPHQYAEYEYQLVRNPDPVSSVSVVVVRLVVCVVSVHFYHYDDPDPCVVPPPRSVVVVCCVVVCPDRPRPDDPPPVDDDCPPPDDPDDDDDDD

Solvent-accessible surface area (backbone atoms only — not comparable to full-atom values): 8560 Å² total; per-residue (Å²): 126,50,64,26,34,42,37,35,73,18,49,55,97,65,22,39,34,37,32,33,41,41,96,79,45,77,51,74,52,72,40,51,60,93,43,41,92,77,41,48,68,56,53,51,47,66,67,45,62,84,38,43,78,57,36,36,36,31,29,74,92,34,35,69,54,74,67,51,33,51,53,52,53,50,53,51,49,51,53,22,59,78,67,75,31,55,53,40,80,48,78,90,61,90,37,70,88,78,57,66,46,59,66,57,56,51,47,52,74,72,62,58,85,73,77,61,70,71,77,75,80,68,79,93,49,83,83,83,78,76,74,74,76,81,76,78,81,78,83,83,130

Sequence (141 aa):
MFDAYLIVFGMDEGKLHLGILKRRSLRRDAIDQRRISENLLTAVNALLGTSRLRAIAVQSDRLGGFASTRIILTTLNTLAWYLDIPLIALPQTGTAQRASSVSTLLKLFSSSGEFKRFIIPHYSGPANITRSKKRKRFTIG